Protein AF-0000000083136628 (afdb_homodimer)

Nearest PDB structures (foldseek):
  4v14-assembly1_A  TM=4.630E-01  e=2.782E+00  Vibrio cholerae
  4v14-assembly1_A  TM=4.590E-01  e=2.540E+00  Vibrio cholerae

Solvent-accessible surface area (backbone atoms only — not comparable to full-atom values): 10029 Å² total; per-residue (Å²): 96,54,67,70,55,52,60,52,54,72,25,50,48,56,31,30,35,40,33,43,95,88,43,76,49,76,35,74,27,68,86,66,48,59,64,80,76,60,28,60,53,43,37,77,66,33,36,38,28,57,43,59,20,30,32,39,31,43,40,72,48,64,58,62,65,55,51,67,67,48,61,74,77,60,62,76,69,60,69,76,64,74,71,76,75,79,121,99,62,67,69,57,53,58,52,55,71,24,51,48,55,31,30,33,42,34,44,97,88,42,75,48,77,33,74,27,67,86,66,50,58,60,71,73,58,48,38,66,42,40,78,65,34,36,37,28,56,45,58,21,32,34,39,30,42,42,73,48,65,59,64,67,59,54,69,68,58,61,79,76,63,66,80,69,59,73,76,59,77,71,74,78,77,126

Structure (mmCIF, N/CA/C/O backbone):
data_AF-0000000083136628-model_v1
#
loop_
_entity.id
_entity.type
_entity.pdbx_description
1 polymer 'Uncharacterized protein'
#
loop_
_atom_site.group_PDB
_atom_site.id
_atom_site.type_symbol
_atom_site.label_atom_id
_atom_site.label_alt_id
_atom_site.label_comp_id
_atom_site.label_asym_id
_atom_site.label_entity_id
_atom_site.label_seq_id
_atom_site.pdbx_PDB_ins_code
_atom_site.Cartn_x
_atom_site.Cartn_y
_atom_site.Cartn_z
_atom_site.occupancy
_atom_site.B_iso_or_equiv
_atom_site.auth_seq_id
_atom_site.auth_comp_id
_atom_site.auth_asym_id
_atom_site.auth_atom_id
_atom_site.pdbx_PDB_model_num
ATOM 1 N N . MET A 1 1 ? 10.75 14.57 -0.522 1 44.19 1 MET A N 1
ATOM 2 C CA . MET A 1 1 ? 10.008 13.336 -0.258 1 44.19 1 MET A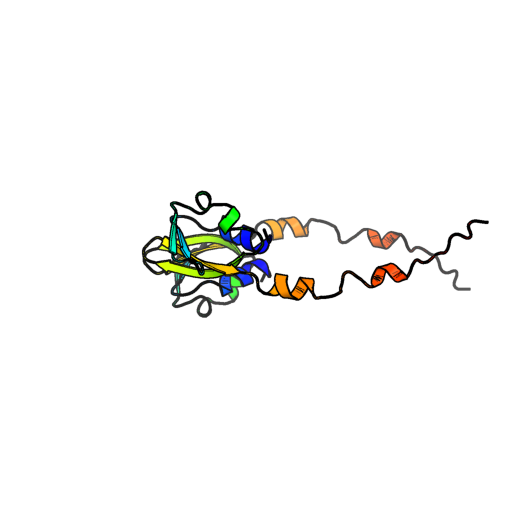 CA 1
ATOM 3 C C . MET A 1 1 ? 10.852 12.109 -0.597 1 44.19 1 MET A C 1
ATOM 5 O O . MET A 1 1 ? 11.578 12.109 -1.591 1 44.19 1 MET A O 1
ATOM 9 N N . HIS A 1 2 ? 11.102 11.203 0.4 1 54.12 2 HIS A N 1
ATOM 10 C CA . HIS A 1 2 ? 11.945 10.047 0.13 1 54.12 2 HIS A CA 1
ATOM 11 C C . HIS A 1 2 ? 11.328 9.141 -0.931 1 54.12 2 HIS A C 1
ATOM 13 O O . HIS A 1 2 ? 10.102 9.023 -1.013 1 54.12 2 HIS A O 1
ATOM 19 N N . TYR A 1 3 ? 12.102 9.086 -1.937 1 59.5 3 TYR A N 1
ATOM 20 C CA . TYR A 1 3 ? 11.812 8.375 -3.176 1 59.5 3 TYR A CA 1
ATOM 21 C C . TYR A 1 3 ? 10.984 7.121 -2.906 1 59.5 3 TYR A C 1
ATOM 23 O O . TYR A 1 3 ? 10.023 6.84 -3.625 1 59.5 3 TYR A O 1
ATOM 31 N N . GLU A 1 4 ? 11.195 6.555 -1.65 1 67.69 4 GLU A N 1
ATOM 32 C CA . GLU A 1 4 ? 10.523 5.301 -1.338 1 67.69 4 GLU A CA 1
ATOM 33 C C . GLU A 1 4 ? 9.047 5.531 -1.029 1 67.69 4 GLU A C 1
ATOM 35 O O . GLU A 1 4 ? 8.18 4.805 -1.521 1 67.69 4 GLU A O 1
ATOM 40 N N . THR A 1 5 ? 8.789 6.637 -0.416 1 74.69 5 THR A N 1
ATOM 41 C CA . THR A 1 5 ? 7.422 6.953 -0.027 1 74.69 5 THR A CA 1
ATOM 42 C C . THR A 1 5 ? 6.602 7.383 -1.238 1 74.69 5 THR A C 1
ATOM 44 O O . THR A 1 5 ? 5.457 6.961 -1.402 1 74.69 5 THR A O 1
ATOM 47 N N . LYS A 1 6 ? 7.215 8.031 -2.068 1 78.38 6 LYS A N 1
ATOM 48 C CA . LYS A 1 6 ? 6.52 8.508 -3.264 1 78.38 6 LYS A CA 1
ATOM 49 C C . LYS A 1 6 ? 6.145 7.344 -4.176 1 78.38 6 LYS A C 1
ATOM 51 O O . LYS A 1 6 ? 5.07 7.344 -4.781 1 78.38 6 LYS A O 1
ATOM 56 N N . SER A 1 7 ? 7.031 6.406 -4.266 1 83.25 7 SER A N 1
ATOM 57 C CA . SER A 1 7 ? 6.781 5.25 -5.117 1 83.25 7 SER A CA 1
ATOM 58 C C . SER A 1 7 ? 5.574 4.453 -4.625 1 83.25 7 SER A C 1
ATOM 60 O O . SER A 1 7 ? 4.793 3.943 -5.43 1 83.25 7 SER A O 1
ATOM 62 N N . ILE A 1 8 ? 5.383 4.445 -3.381 1 86.31 8 ILE A N 1
ATOM 63 C CA . ILE A 1 8 ? 4.246 3.756 -2.775 1 86.31 8 ILE A CA 1
ATOM 64 C C . ILE A 1 8 ? 2.961 4.523 -3.064 1 86.31 8 ILE A C 1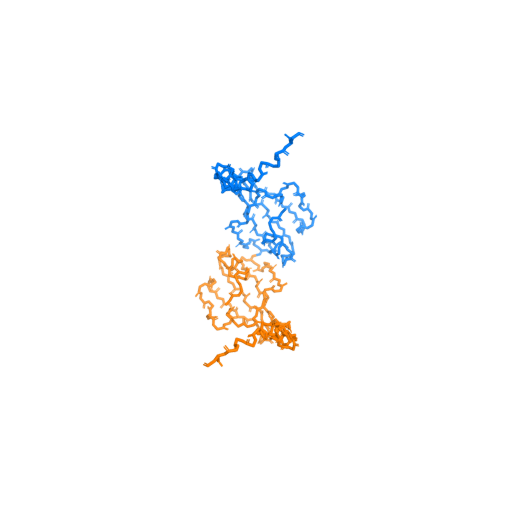
ATOM 66 O O . ILE A 1 8 ? 1.971 3.943 -3.516 1 86.31 8 ILE A O 1
ATOM 70 N N . LEU A 1 9 ? 3.01 5.762 -2.826 1 89.25 9 LEU A N 1
ATOM 71 C CA . LEU A 1 9 ? 1.839 6.621 -2.951 1 89.25 9 LEU A CA 1
ATOM 72 C C . LEU A 1 9 ? 1.3 6.598 -4.379 1 89.25 9 LEU A C 1
ATOM 74 O O . LEU A 1 9 ? 0.085 6.625 -4.586 1 89.25 9 LEU A O 1
ATOM 78 N N . ASP A 1 10 ? 2.172 6.457 -5.328 1 90.88 10 ASP A N 1
ATOM 79 C CA . ASP A 1 10 ? 1.798 6.469 -6.738 1 90.88 10 ASP A CA 1
ATOM 80 C C . ASP A 1 10 ? 1.006 5.215 -7.109 1 90.88 10 ASP A C 1
ATOM 82 O O . ASP A 1 10 ? 0.324 5.188 -8.133 1 90.88 10 ASP A O 1
ATOM 86 N N . LYS A 1 11 ? 1.107 4.242 -6.336 1 93.81 11 LYS A N 1
ATOM 87 C CA . LYS A 1 11 ? 0.492 2.955 -6.656 1 93.81 11 LYS A CA 1
ATOM 88 C C . LYS A 1 11 ? -0.906 2.852 -6.055 1 93.81 11 LYS A C 1
ATOM 90 O O . LYS A 1 11 ? -1.684 1.972 -6.426 1 93.81 11 LYS A O 1
ATOM 95 N N . ILE A 1 12 ? -1.222 3.717 -5.125 1 96.25 12 ILE A N 1
ATOM 96 C CA . ILE A 1 12 ? -2.494 3.654 -4.414 1 96.25 12 ILE A CA 1
ATOM 97 C C . ILE A 1 12 ? -3.596 4.27 -5.27 1 96.25 12 ILE A C 1
ATOM 99 O O . ILE A 1 12 ? -3.43 5.367 -5.812 1 96.25 12 ILE A O 1
ATOM 103 N N . LYS A 1 13 ? -4.738 3.518 -5.375 1 97.31 13 LYS A N 1
ATOM 104 C CA . LYS A 1 13 ? -5.902 3.971 -6.129 1 97.31 13 LYS A CA 1
ATOM 105 C C . LYS A 1 13 ? -7.133 4.066 -5.23 1 97.31 13 LYS A C 1
ATOM 107 O O . LYS A 1 13 ? -7.242 3.348 -4.234 1 97.31 13 LYS A O 1
ATOM 112 N N . GLY A 1 14 ? -7.941 4.973 -5.527 1 96.56 14 GLY A N 1
ATOM 113 C CA . GLY A 1 14 ? -9.203 5.09 -4.812 1 96.56 14 GLY A CA 1
ATOM 114 C C . GLY A 1 14 ? -9.148 6.082 -3.664 1 96.56 14 GLY A C 1
ATOM 115 O O . GLY A 1 14 ? -8.18 6.84 -3.539 1 96.56 14 GLY A O 1
ATOM 116 N N . SER A 1 15 ? -10.242 6.059 -2.803 1 97.94 15 SER A N 1
ATOM 117 C CA . SER A 1 15 ? -10.344 6.977 -1.674 1 97.94 15 SER A CA 1
ATOM 118 C C . SER A 1 15 ? -9.375 6.602 -0.561 1 97.94 15 SER A C 1
ATOM 120 O O . SER A 1 15 ? -9.047 5.426 -0.382 1 97.94 15 SER A O 1
ATOM 122 N N . ILE A 1 16 ? -9.008 7.684 0.153 1 97.75 16 ILE A N 1
ATOM 123 C CA . ILE A 1 16 ? -7.977 7.48 1.161 1 97.75 16 ILE A CA 1
ATOM 124 C C . ILE A 1 16 ? -8.438 8.055 2.498 1 97.75 16 ILE A C 1
ATOM 126 O O . ILE A 1 16 ? -9.039 9.133 2.545 1 97.75 16 ILE A O 1
ATOM 130 N N . ILE A 1 17 ? -8.242 7.312 3.486 1 98.38 17 ILE A N 1
ATOM 131 C CA . ILE A 1 17 ? -8.242 7.832 4.848 1 98.38 17 ILE A CA 1
ATOM 132 C C . ILE A 1 17 ? -6.805 7.984 5.34 1 98.38 17 ILE A C 1
ATOM 134 O O . ILE A 1 17 ? -6.078 6.996 5.465 1 98.38 17 ILE A O 1
ATOM 138 N N . LEU A 1 18 ? -6.383 9.148 5.523 1 97.44 18 LEU A N 1
ATOM 139 C CA . LEU A 1 18 ? -5.051 9.438 6.047 1 97.44 18 LEU A CA 1
ATOM 140 C C . LEU A 1 18 ? -5.066 9.516 7.57 1 97.44 18 LEU A C 1
ATOM 142 O O . LEU A 1 18 ? -5.855 10.266 8.148 1 97.44 18 LEU A O 1
ATOM 146 N N . VAL A 1 19 ? -4.215 8.727 8.211 1 97.38 19 VAL A N 1
ATOM 147 C CA . VAL A 1 19 ? -4.129 8.711 9.664 1 97.38 19 VAL A CA 1
ATOM 148 C C . VAL A 1 19 ? -2.77 9.25 10.109 1 97.38 19 VAL A C 1
ATOM 150 O O . VAL A 1 19 ? -1.727 8.727 9.711 1 97.38 19 VAL A O 1
ATOM 153 N N . THR A 1 20 ? -2.771 10.266 10.898 1 94.56 20 THR A N 1
ATOM 154 C CA . THR A 1 20 ? -1.582 10.852 11.5 1 94.56 20 THR A CA 1
ATOM 155 C C . THR A 1 20 ? -1.765 11.023 13 1 94.56 20 THR A C 1
ATOM 157 O O . THR A 1 20 ? -2.787 10.609 13.562 1 94.56 20 THR A O 1
ATOM 160 N N . GLU A 1 21 ? -0.755 11.578 13.648 1 93.06 21 GLU A N 1
ATOM 161 C CA . GLU A 1 21 ? -0.873 11.867 15.078 1 93.06 21 GLU A CA 1
ATOM 162 C C . GLU A 1 21 ? -2.002 12.859 15.344 1 93.06 21 GLU A C 1
ATOM 164 O O . GLU A 1 21 ? -2.535 12.914 16.453 1 93.06 21 GLU A O 1
ATOM 169 N N . GLU A 1 22 ? -2.424 13.594 14.32 1 93.56 22 GLU A N 1
ATOM 170 C CA . GLU A 1 22 ? -3.447 14.625 14.461 1 93.56 22 GLU A CA 1
ATOM 171 C C . GLU A 1 22 ? -4.844 14.055 14.234 1 93.56 22 GLU A C 1
ATOM 173 O O . GLU A 1 22 ? -5.844 14.734 14.461 1 93.56 22 GLU A O 1
ATOM 178 N N . GLY A 1 23 ? -4.93 12.883 13.805 1 96.25 23 GLY A N 1
ATOM 179 C CA . GLY A 1 23 ? -6.223 12.266 13.562 1 96.25 23 GLY A CA 1
ATOM 180 C C . GLY A 1 23 ? -6.344 11.68 12.164 1 96.25 23 GLY A C 1
ATOM 181 O O . GLY A 1 23 ? -5.336 11.398 11.516 1 96.25 23 GLY A O 1
ATOM 182 N N . GLU A 1 24 ? -7.629 11.375 11.797 1 97.62 24 GLU A N 1
ATOM 183 C CA . GLU A 1 24 ? -7.922 10.805 10.492 1 97.62 24 GLU A CA 1
ATOM 184 C C . GLU A 1 24 ? -8.625 11.82 9.586 1 97.62 24 GLU A C 1
ATOM 186 O O . GLU A 1 24 ? -9.477 12.586 10.055 1 97.62 24 GLU A O 1
ATOM 191 N N . GLN A 1 25 ? -8.266 11.898 8.391 1 97.88 25 GLN A N 1
ATOM 192 C CA . GLN A 1 25 ? -8.906 12.719 7.363 1 97.88 25 GLN A CA 1
ATOM 193 C C . GLN A 1 25 ? -9.117 11.922 6.078 1 97.88 25 GLN A C 1
ATOM 195 O O . GLN A 1 25 ? -8.227 11.195 5.641 1 97.88 25 GLN A O 1
ATOM 200 N N . GLU A 1 26 ? -10.25 12.117 5.457 1 98.25 26 GLU A N 1
ATOM 201 C CA . GLU A 1 26 ? -10.562 11.406 4.223 1 98.25 26 GLU A CA 1
ATOM 202 C C . GLU A 1 26 ? -10.305 12.281 2.998 1 98.25 26 GLU A C 1
ATOM 204 O O . GLU A 1 26 ? -10.586 13.477 3.016 1 98.25 26 GLU A O 1
ATOM 209 N N . TYR A 1 27 ? -9.781 11.688 1.981 1 98 27 TYR A N 1
ATOM 210 C CA . TYR A 1 27 ? -9.523 12.328 0.699 1 98 27 TYR A CA 1
ATOM 211 C C . TYR A 1 27 ? -10.023 11.469 -0.455 1 98 27 TYR A C 1
ATOM 213 O O . TYR A 1 27 ? -10.055 10.242 -0.354 1 98 27 TYR A O 1
ATOM 221 N N . ALA A 1 28 ? -10.43 12.117 -1.537 1 97.81 28 ALA A N 1
ATOM 222 C CA . ALA A 1 28 ? -10.945 11.398 -2.701 1 97.81 28 ALA A CA 1
ATOM 223 C C . ALA A 1 28 ? -9.867 10.492 -3.299 1 97.81 28 ALA A C 1
ATOM 225 O O . ALA A 1 28 ? -10.18 9.438 -3.854 1 97.81 28 ALA A O 1
ATOM 226 N N . ASN A 1 29 ? -8.656 10.906 -3.303 1 97.38 29 ASN A N 1
ATOM 227 C CA . ASN A 1 29 ? -7.504 10.172 -3.801 1 97.38 29 ASN A CA 1
ATOM 228 C C . ASN A 1 29 ? -6.195 10.75 -3.268 1 97.38 29 ASN A C 1
ATOM 230 O O . ASN A 1 29 ? -6.207 11.727 -2.514 1 97.38 29 ASN A O 1
ATOM 234 N N . ILE A 1 30 ? -5.074 10.102 -3.66 1 95.19 30 ILE A N 1
ATOM 235 C CA . ILE A 1 30 ? -3.762 10.477 -3.15 1 95.19 30 ILE A CA 1
ATOM 236 C C . ILE A 1 30 ? -3.436 11.914 -3.57 1 95.19 30 ILE A C 1
ATOM 238 O O . ILE A 1 30 ? -2.805 12.656 -2.818 1 95.19 30 ILE A O 1
ATOM 242 N N . ASP A 1 31 ? -3.863 12.359 -4.781 1 94.19 31 ASP A N 1
ATOM 243 C CA . ASP A 1 31 ? -3.535 13.672 -5.316 1 94.19 31 ASP A CA 1
ATOM 244 C C . ASP A 1 31 ? -4.246 14.781 -4.539 1 94.19 31 ASP A C 1
ATOM 246 O O . ASP A 1 31 ? -3.859 15.945 -4.613 1 94.19 31 ASP A O 1
ATOM 250 N N . ALA A 1 32 ? -5.242 14.43 -3.816 1 97 32 ALA A N 1
ATOM 251 C CA . ALA A 1 32 ? -6.027 15.398 -3.053 1 97 32 ALA A CA 1
ATOM 252 C C . ALA A 1 32 ? -5.363 15.703 -1.714 1 97 32 ALA A C 1
ATOM 254 O O . ALA A 1 32 ? -5.727 16.672 -1.044 1 97 32 ALA A O 1
ATOM 255 N N . ILE A 1 33 ? -4.434 14.906 -1.317 1 94 33 ILE A N 1
ATOM 256 C CA . ILE A 1 33 ? -3.744 15.109 -0.048 1 94 33 ILE A CA 1
ATOM 257 C C . ILE A 1 33 ? -2.768 16.281 -0.175 1 94 33 ILE A C 1
ATOM 259 O O . ILE A 1 33 ? -1.934 16.297 -1.083 1 94 33 ILE A O 1
ATOM 263 N N . PRO A 1 34 ? -2.883 17.203 0.719 1 92.75 34 PRO A N 1
ATOM 264 C CA . PRO A 1 34 ? -1.912 18.297 0.694 1 92.75 34 PRO A CA 1
ATOM 265 C C . PRO A 1 34 ? -0.466 17.812 0.742 1 92.75 34 PRO A C 1
ATOM 267 O O . PRO A 1 34 ? -0.13 16.938 1.556 1 92.75 34 PRO A O 1
ATOM 270 N N . GLU A 1 35 ? 0.352 18.344 -0.114 1 88.88 35 GLU A N 1
ATOM 271 C CA . GLU A 1 35 ? 1.75 17.938 -0.23 1 88.88 35 GLU A CA 1
ATOM 272 C C . GLU A 1 35 ? 2.473 18.062 1.108 1 88.88 35 GLU A C 1
ATOM 274 O O . GLU A 1 35 ? 3.361 17.266 1.418 1 88.88 35 GLU A O 1
ATOM 279 N N . SER A 1 36 ? 2.121 19.031 1.905 1 87.19 36 SER A N 1
ATOM 280 C CA . SER A 1 36 ? 2.754 19.281 3.197 1 87.19 36 SER A CA 1
ATOM 281 C C . SER A 1 36 ? 2.605 18.078 4.125 1 87.19 36 SER A C 1
ATOM 283 O O . SER A 1 36 ? 3.459 17.844 4.98 1 87.19 36 SER A O 1
ATOM 285 N N . LEU A 1 37 ? 1.426 17.328 3.988 1 88.12 37 LEU A N 1
ATOM 286 C CA . LEU A 1 37 ? 1.182 16.156 4.828 1 88.12 37 LEU A CA 1
ATOM 287 C C . LEU A 1 37 ? 2 14.969 4.348 1 88.12 37 LEU A C 1
ATOM 289 O O . LEU A 1 37 ? 2.252 14.039 5.109 1 88.12 37 LEU A O 1
ATOM 293 N N . LEU A 1 38 ? 2.352 15.062 3.117 1 84.44 38 LEU A N 1
ATOM 294 C CA . LEU A 1 38 ? 3.094 13.953 2.539 1 84.44 38 LEU A CA 1
ATOM 295 C C . LEU A 1 38 ? 4.59 14.234 2.533 1 84.44 38 LEU A C 1
ATOM 297 O O . LEU A 1 38 ? 5.387 13.406 2.096 1 84.44 38 LEU A O 1
ATOM 301 N N . ASP A 1 39 ? 4.98 15.367 3.084 1 75.19 39 ASP A N 1
ATOM 302 C CA . ASP A 1 39 ? 6.34 15.891 3.047 1 75.19 39 ASP A CA 1
ATOM 303 C C . ASP A 1 39 ? 7.328 14.906 3.666 1 75.19 39 ASP A C 1
ATOM 305 O O . ASP A 1 39 ? 6.926 13.93 4.305 1 75.19 39 ASP A O 1
ATOM 309 N N . ALA 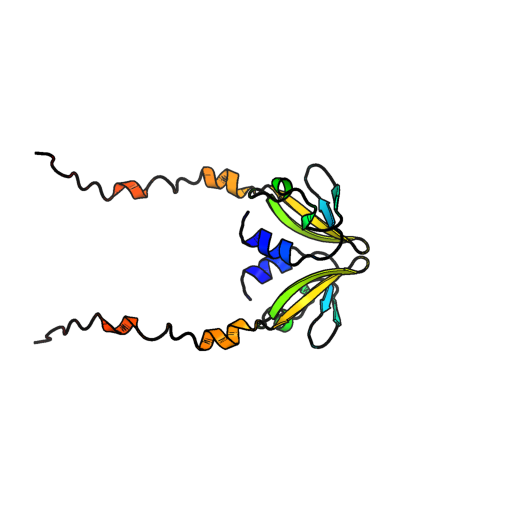A 1 40 ? 8.648 15.32 3.422 1 65.56 40 ALA A N 1
ATOM 310 C CA . ALA A 1 40 ? 9.867 14.516 3.541 1 65.56 40 ALA A CA 1
ATOM 311 C C . ALA A 1 40 ? 10.062 14.031 4.977 1 65.56 40 ALA A C 1
ATOM 313 O O . ALA A 1 40 ? 10.727 13.023 5.207 1 65.56 40 ALA A O 1
ATOM 314 N N . GLU A 1 41 ? 9.328 14.5 5.816 1 78.31 41 GLU A N 1
ATOM 315 C CA . GLU A 1 41 ? 9.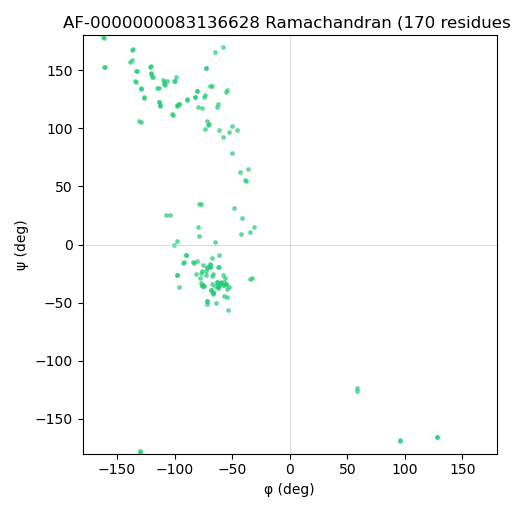609 14.039 7.172 1 78.31 41 GLU A CA 1
ATOM 316 C C . GLU A 1 41 ? 8.633 12.953 7.605 1 78.31 41 GLU A C 1
ATOM 318 O O . GLU A 1 41 ? 8.781 12.367 8.68 1 78.31 41 GLU A O 1
ATOM 323 N N . MET A 1 42 ? 7.723 12.633 6.695 1 84.25 42 MET A N 1
ATOM 324 C CA . MET A 1 42 ? 6.73 11.617 7.047 1 84.25 42 MET A CA 1
ATOM 325 C C . MET A 1 42 ? 7.02 10.305 6.328 1 84.25 42 MET A C 1
ATOM 327 O O . MET A 1 42 ? 7.488 10.305 5.191 1 84.25 42 MET A O 1
ATOM 331 N N . ILE A 1 43 ? 6.832 9.281 7.02 1 87.88 43 ILE A N 1
ATOM 332 C CA . ILE A 1 43 ? 6.965 7.969 6.398 1 87.88 43 ILE A CA 1
ATOM 333 C C . ILE A 1 43 ? 5.648 7.203 6.527 1 87.88 43 ILE A C 1
ATOM 335 O O . ILE A 1 43 ? 4.852 7.473 7.426 1 87.88 43 ILE A O 1
ATOM 339 N N . VAL A 1 44 ? 5.418 6.262 5.582 1 92.25 44 VAL A N 1
ATOM 340 C CA . VAL A 1 44 ? 4.277 5.355 5.66 1 92.25 44 VAL A CA 1
ATOM 341 C C . VAL A 1 44 ? 4.586 4.223 6.637 1 92.25 44 VAL A C 1
ATOM 343 O O . VAL A 1 44 ? 5.531 3.461 6.434 1 92.25 44 VAL A O 1
ATOM 346 N N . SER A 1 45 ? 3.773 4.191 7.66 1 93.31 45 SER A N 1
ATOM 347 C CA . SER A 1 45 ? 4.039 3.164 8.656 1 93.31 45 SER A CA 1
ATOM 348 C C . SER A 1 45 ? 3.152 1.942 8.445 1 93.31 45 SER A C 1
ATOM 350 O O . SER A 1 45 ? 3.498 0.836 8.867 1 93.31 45 SER A O 1
ATOM 352 N N . ALA A 1 46 ? 1.977 2.141 7.84 1 96.81 46 ALA A N 1
ATOM 353 C CA . ALA A 1 46 ? 1.07 1.019 7.605 1 96.81 46 ALA A CA 1
ATOM 354 C C . ALA A 1 46 ? 0.051 1.355 6.52 1 96.81 46 ALA A C 1
ATOM 356 O O . ALA A 1 46 ? -0.276 2.525 6.305 1 96.81 46 ALA A O 1
ATOM 357 N N . ILE A 1 47 ? -0.422 0.327 5.844 1 97.56 47 ILE A N 1
ATOM 358 C CA . ILE A 1 47 ? -1.493 0.389 4.855 1 97.56 47 ILE A CA 1
ATOM 359 C C . ILE A 1 47 ? -2.578 -0.627 5.203 1 97.56 47 ILE A C 1
ATOM 361 O O . ILE A 1 47 ? -2.293 -1.813 5.383 1 97.56 47 ILE A O 1
ATOM 365 N N . GLU A 1 48 ? -3.822 -0.204 5.316 1 98.06 48 GLU A N 1
ATOM 366 C CA . GLU A 1 48 ? -4.965 -1.053 5.645 1 98.06 48 GLU A CA 1
ATOM 367 C C . GLU A 1 48 ? -6.164 -0.727 4.758 1 98.06 48 GLU A C 1
ATOM 369 O O . GLU A 1 48 ? -6.109 0.202 3.947 1 98.06 48 GLU A O 1
ATOM 374 N N . ALA A 1 49 ? -7.129 -1.559 4.797 1 98.25 49 ALA A N 1
ATOM 375 C CA . ALA A 1 49 ? -8.391 -1.297 4.102 1 98.25 49 ALA A CA 1
ATOM 376 C C . ALA A 1 49 ? -9.539 -1.14 5.094 1 98.25 49 ALA A C 1
ATOM 378 O O . ALA A 1 49 ? -9.617 -1.869 6.086 1 98.25 49 ALA A O 1
ATOM 379 N N . ARG A 1 50 ? -10.312 -0.191 4.91 1 97.56 50 ARG A N 1
ATOM 380 C CA . ARG A 1 50 ? -11.57 0.04 5.617 1 97.56 50 ARG A CA 1
ATOM 381 C C . ARG A 1 50 ? -12.711 0.297 4.637 1 97.56 50 ARG A C 1
ATOM 383 O O . ARG A 1 50 ? -12.773 1.358 4.012 1 97.56 50 ARG A O 1
ATOM 390 N N . ASP A 1 51 ? -13.594 -0.68 4.453 1 95.31 51 ASP A N 1
ATOM 391 C CA . ASP A 1 51 ? -14.57 -0.66 3.371 1 95.31 51 ASP A CA 1
ATOM 392 C C . ASP A 1 51 ? -13.883 -0.568 2.012 1 95.31 51 ASP A C 1
ATOM 394 O O . ASP A 1 51 ? -13.055 -1.415 1.671 1 95.31 51 ASP A O 1
ATOM 398 N N . CYS A 1 52 ? -14.125 0.27 1.183 1 96.75 52 CYS A N 1
ATOM 399 C CA . CYS A 1 52 ? -13.516 0.419 -0.133 1 96.75 52 CYS A CA 1
ATOM 400 C C . CYS A 1 52 ? -12.508 1.56 -0.139 1 96.75 52 CYS A C 1
ATOM 402 O O . CYS A 1 52 ? -12.203 2.123 -1.192 1 96.75 52 CYS A O 1
ATOM 404 N N . LYS A 1 53 ? -11.922 1.905 1.075 1 98.25 53 LYS A N 1
ATOM 405 C CA . LYS A 1 53 ? -10.938 2.977 1.184 1 98.25 53 LYS A CA 1
ATOM 406 C C . LYS A 1 53 ? -9.602 2.441 1.689 1 98.25 53 LYS A C 1
ATOM 408 O O . LYS A 1 53 ? -9.562 1.573 2.564 1 98.25 53 LYS A O 1
ATOM 413 N N . ILE A 1 54 ? -8.586 3.027 1.158 1 98.38 54 ILE A N 1
ATOM 414 C CA . ILE A 1 54 ? -7.258 2.742 1.681 1 98.38 54 ILE A CA 1
ATOM 415 C C . ILE A 1 54 ? -6.992 3.6 2.916 1 98.38 54 ILE A C 1
ATOM 417 O O . ILE A 1 54 ? -7.195 4.816 2.891 1 98.38 54 ILE A O 1
ATOM 421 N N . VAL A 1 55 ? -6.609 2.953 3.969 1 98.38 55 VAL A N 1
ATOM 422 C CA . VAL A 1 55 ? -6.176 3.662 5.168 1 98.38 55 VAL A CA 1
ATOM 423 C C . VAL A 1 55 ? -4.652 3.74 5.199 1 98.38 55 VAL A C 1
ATOM 425 O O . VAL A 1 55 ? -3.971 2.713 5.219 1 98.38 55 VAL A O 1
ATOM 428 N N . LEU A 1 56 ? -4.137 4.91 5.211 1 97.19 56 LEU A N 1
ATOM 429 C CA . LEU A 1 56 ? -2.701 5.168 5.215 1 97.19 56 LEU A CA 1
ATOM 430 C C . LEU A 1 56 ? -2.264 5.793 6.535 1 97.19 56 LEU A C 1
ATOM 432 O O . LEU A 1 56 ? -2.752 6.859 6.918 1 97.19 56 LEU A O 1
ATOM 436 N N . TYR A 1 57 ? -1.369 5.094 7.195 1 96.25 57 TYR A N 1
ATOM 437 C CA . TYR A 1 57 ? -0.8 5.617 8.43 1 96.25 57 TYR A CA 1
ATOM 438 C C . TYR A 1 57 ? 0.535 6.309 8.164 1 96.25 57 TYR A C 1
ATOM 440 O O . TYR A 1 57 ? 1.474 5.684 7.668 1 96.25 57 TYR A O 1
ATOM 448 N N . LEU A 1 58 ? 0.578 7.551 8.5 1 93.19 58 LEU A N 1
ATOM 449 C CA . LEU A 1 58 ? 1.815 8.312 8.391 1 93.19 58 LEU A CA 1
ATOM 450 C C . LEU A 1 58 ? 2.377 8.641 9.766 1 93.19 58 LEU A C 1
ATOM 452 O O . LEU A 1 58 ? 1.622 8.945 10.695 1 93.19 58 LEU A O 1
ATOM 456 N N . LYS A 1 59 ? 3.648 8.578 9.867 1 91.31 59 LYS A N 1
ATOM 457 C CA . LYS A 1 59 ? 4.336 9 11.086 1 91.31 59 LYS A CA 1
ATOM 458 C C . LYS A 1 59 ? 5.605 9.781 10.758 1 91.31 59 LYS A C 1
ATOM 460 O O . LYS A 1 59 ? 6.137 9.672 9.648 1 91.31 59 LYS A O 1
ATOM 465 N N . LYS A 1 60 ? 6.031 10.57 11.672 1 87.06 60 LYS A N 1
ATOM 466 C CA . LYS A 1 60 ? 7.27 11.32 11.492 1 87.06 60 LYS A CA 1
ATOM 467 C C . LYS A 1 60 ? 8.477 10.391 11.461 1 87.06 60 LYS A C 1
ATOM 469 O O . LYS A 1 60 ? 8.555 9.445 12.25 1 87.06 60 LYS A O 1
ATOM 474 N N . ASN A 1 61 ? 9.336 10.703 10.516 1 81.62 61 ASN A N 1
ATOM 475 C CA . ASN A 1 61 ? 10.586 9.945 10.453 1 81.62 61 ASN A CA 1
ATOM 476 C C . ASN A 1 61 ? 11.5 10.281 11.625 1 81.62 61 ASN A C 1
ATOM 478 O O . ASN A 1 61 ? 11.914 11.43 11.789 1 81.62 61 ASN A O 1
ATOM 482 N N . GLU A 1 62 ? 11.57 9.406 12.57 1 69.31 62 GLU A N 1
ATOM 483 C CA . GLU A 1 62 ? 12.398 9.688 13.734 1 69.31 62 GLU A CA 1
ATOM 484 C C . GLU A 1 62 ? 13.875 9.711 13.367 1 69.31 62 GLU A C 1
ATOM 486 O O . GLU A 1 62 ? 14.688 10.312 14.078 1 69.31 62 GLU A O 1
ATOM 491 N N . ILE A 1 63 ? 14.328 9.023 12.367 1 59.25 63 ILE A N 1
ATOM 492 C CA . ILE A 1 63 ? 15.758 9.016 12.094 1 59.25 63 ILE A CA 1
ATOM 493 C C . ILE A 1 63 ? 16.219 10.414 11.688 1 59.25 63 ILE A C 1
ATOM 495 O O . ILE A 1 63 ? 17.344 10.82 11.977 1 59.25 63 ILE A O 1
ATOM 499 N N . VAL A 1 64 ? 15.438 11.164 10.977 1 49.88 64 VAL A N 1
ATOM 500 C CA . VAL A 1 64 ? 15.961 12.477 10.617 1 49.88 64 VAL A CA 1
ATOM 501 C C . VAL A 1 64 ? 16.328 13.25 11.883 1 49.88 64 VAL A C 1
ATOM 503 O O . VAL A 1 64 ? 17.344 13.945 11.914 1 49.88 64 VAL A O 1
ATOM 506 N N . LYS A 1 65 ? 15.617 13.07 12.883 1 48.06 65 LYS A N 1
ATOM 507 C CA . LYS A 1 65 ? 16.125 13.867 14 1 48.06 65 LYS A CA 1
ATOM 508 C C . LYS A 1 65 ? 17.484 13.375 14.453 1 48.06 65 LYS A C 1
ATOM 510 O O . LYS A 1 65 ? 18.344 14.172 14.836 1 48.06 65 LYS A O 1
ATOM 515 N N . ASN A 1 66 ? 17.594 12.023 14.508 1 44.31 66 ASN A N 1
ATOM 516 C CA . ASN A 1 66 ? 18.859 11.602 15.086 1 44.31 66 ASN A CA 1
ATOM 517 C C . ASN A 1 66 ? 20 11.711 14.07 1 44.31 66 ASN A C 1
ATOM 519 O O . ASN A 1 66 ? 21.172 11.555 14.43 1 44.31 66 ASN A O 1
ATOM 523 N N . ASP A 1 67 ? 19.594 11.562 12.836 1 42.56 67 ASP A N 1
ATOM 524 C CA . ASP A 1 67 ? 20.719 11.586 11.906 1 42.56 67 ASP A CA 1
ATOM 525 C C . ASP A 1 67 ? 21.281 12.992 11.758 1 42.56 67 ASP A C 1
ATOM 527 O O . ASP A 1 67 ? 22.266 13.203 11.047 1 42.56 67 ASP A O 1
ATOM 531 N N . LEU A 1 68 ? 20.484 14.039 12.055 1 36.22 68 LEU A N 1
ATOM 532 C CA . LEU A 1 68 ? 21.203 15.297 12.125 1 36.22 68 LEU A CA 1
ATOM 533 C C . LEU A 1 68 ? 22.375 15.203 13.102 1 36.22 68 LEU A C 1
ATOM 535 O O . LEU A 1 68 ? 23.328 15.969 13.008 1 36.22 68 LEU A O 1
ATOM 539 N N . ASN A 1 69 ? 22.156 14.492 14.211 1 36.62 69 ASN A N 1
ATOM 540 C CA . ASN A 1 69 ? 23.312 14.422 15.094 1 36.62 69 ASN A CA 1
ATOM 541 C C . ASN A 1 69 ? 24.406 13.531 14.508 1 36.62 69 ASN A C 1
ATOM 543 O O . ASN A 1 69 ? 25.422 13.289 15.156 1 36.62 69 ASN A O 1
ATOM 547 N N . ALA A 1 70 ? 24.031 12.719 13.641 1 32.97 70 ALA A N 1
ATOM 548 C CA . ALA A 1 70 ? 25.188 11.93 13.219 1 32.97 70 ALA A CA 1
ATOM 549 C C . ALA A 1 70 ? 26.141 12.773 12.367 1 32.97 70 ALA A C 1
ATOM 551 O O . ALA A 1 70 ? 25.703 13.5 11.469 1 32.97 70 ALA A O 1
ATOM 552 N N . ASP A 1 71 ? 27.25 13.188 12.836 1 32.91 71 ASP A N 1
ATOM 553 C CA . ASP A 1 71 ? 28.516 13.875 12.562 1 32.91 71 ASP A CA 1
ATOM 554 C C . ASP A 1 71 ? 29.016 13.555 11.156 1 32.91 71 ASP A C 1
ATOM 556 O O . ASP A 1 71 ? 30.156 13.867 10.812 1 32.91 71 ASP A O 1
ATOM 560 N N . TRP A 1 72 ? 28.156 12.93 10.375 1 35.31 72 TRP A N 1
ATOM 561 C CA . TRP A 1 72 ? 29.016 12.562 9.258 1 35.31 72 TRP A CA 1
ATOM 562 C C . TRP A 1 72 ? 29.469 13.797 8.484 1 35.31 72 TRP A C 1
ATOM 564 O O . TRP A 1 72 ? 30.094 13.688 7.434 1 35.31 72 TRP A O 1
ATOM 574 N N . VAL A 1 73 ? 28.812 14.969 8.789 1 33.69 73 VAL A N 1
ATOM 575 C CA . VAL A 1 73 ? 29.328 16.078 7.98 1 33.69 73 VAL A CA 1
ATOM 576 C C . VAL A 1 73 ? 30.844 16.172 8.148 1 33.69 73 VAL A C 1
ATOM 578 O O . VAL A 1 73 ? 31.5 16.891 7.402 1 33.69 73 VAL A O 1
ATOM 581 N N . LYS A 1 74 ? 31.281 16.078 9.43 1 30.86 74 LYS A N 1
ATOM 582 C CA . LYS A 1 74 ? 32.5 16.828 9.734 1 30.86 74 LYS A CA 1
ATOM 583 C C . LYS A 1 74 ? 33.688 16.297 8.945 1 30.86 74 LYS A C 1
ATOM 585 O O . LYS A 1 74 ? 34.594 17.047 8.602 1 30.86 74 LYS A O 1
ATOM 590 N N . GLU A 1 75 ? 33.875 14.914 9.023 1 29.91 75 GLU A N 1
ATOM 591 C CA . GLU A 1 75 ? 35.281 14.648 9.141 1 29.91 75 GLU A CA 1
ATOM 592 C C . GLU A 1 75 ? 36 14.844 7.801 1 29.91 75 GLU A C 1
ATOM 594 O O . GLU A 1 75 ? 37.219 15.086 7.766 1 29.91 75 GLU A O 1
ATOM 599 N N . GLU A 1 76 ? 35.281 14.492 6.684 1 30.98 76 GLU A N 1
ATOM 600 C CA . GLU A 1 76 ? 36.406 14.188 5.789 1 30.98 76 GLU A CA 1
ATOM 601 C C . GLU A 1 76 ? 37.031 15.461 5.227 1 30.98 76 GLU A C 1
ATOM 603 O O . GLU A 1 76 ? 37.75 15.422 4.219 1 30.98 76 GLU A O 1
ATOM 608 N N . VAL A 1 77 ? 36.562 16.594 5.766 1 31.28 77 VAL A N 1
ATOM 609 C CA . VAL A 1 77 ? 37.156 17.75 5.141 1 31.28 77 VAL A CA 1
ATOM 610 C C . VAL A 1 77 ? 38.688 17.656 5.25 1 31.28 77 VAL A C 1
ATOM 612 O O . VAL A 1 77 ? 39.406 18.531 4.762 1 31.28 77 VAL A O 1
ATOM 615 N N . GLY A 1 78 ? 39.094 16.969 6.324 1 28.72 78 GLY A N 1
ATOM 616 C CA . GLY A 1 78 ? 40.438 17.297 6.742 1 28.72 78 GLY A CA 1
ATOM 617 C C . GLY A 1 78 ? 41.469 17.062 5.656 1 28.72 78 GLY A C 1
ATOM 618 O O . GLY A 1 78 ? 42.656 17.297 5.863 1 28.72 78 GLY A O 1
ATOM 619 N N . ARG A 1 79 ? 41.219 16.031 4.875 1 28 79 ARG A N 1
ATOM 620 C CA . ARG A 1 79 ? 42.562 15.609 4.492 1 28 79 ARG A CA 1
ATOM 621 C C . ARG A 1 79 ? 43.25 16.656 3.625 1 28 79 ARG A C 1
ATOM 623 O O . ARG A 1 79 ? 44.469 16.656 3.48 1 28 79 ARG A O 1
ATOM 630 N N . THR A 1 80 ? 42.438 17.219 2.656 1 30.11 80 THR A N 1
ATOM 631 C CA . THR A 1 80 ? 43.312 17.703 1.598 1 30.11 80 THR A CA 1
ATOM 632 C C . THR A 1 80 ? 43.938 19.031 1.985 1 30.11 80 THR A C 1
ATOM 634 O O . THR A 1 80 ? 43.281 20.062 1.948 1 30.11 80 THR A O 1
ATOM 637 N N . GLY A 1 81 ? 44.25 19.25 3.215 1 29.95 81 GLY A N 1
ATOM 638 C CA . GLY A 1 81 ? 45 20.406 3.648 1 29.95 81 GLY A CA 1
ATOM 639 C C . GLY A 1 81 ? 46.156 20.75 2.732 1 29.95 81 GLY A C 1
ATOM 640 O O . GLY A 1 81 ? 47.312 20.469 3.062 1 29.95 81 GLY A O 1
ATOM 641 N N . VAL A 1 82 ? 46.156 20.359 1.463 1 32.47 82 VAL A N 1
ATOM 642 C CA . VAL A 1 82 ? 47.344 20.844 0.797 1 32.47 82 VAL A CA 1
ATOM 643 C C . VAL A 1 82 ? 47.406 22.359 0.894 1 32.47 82 VAL A C 1
ATOM 645 O O . VAL A 1 82 ? 46.469 23.062 0.54 1 32.47 82 VAL A O 1
ATOM 648 N N . GLU A 1 83 ? 48.062 22.875 1.897 1 34.53 83 GLU A N 1
ATOM 649 C CA . GLU A 1 83 ? 48.562 24.188 2.258 1 34.53 83 GLU A CA 1
ATOM 650 C C . GLU A 1 83 ? 49.219 24.891 1.062 1 34.53 83 GLU A C 1
ATOM 652 O O . GLU A 1 83 ? 50.188 24.375 0.499 1 34.53 83 GLU A O 1
ATOM 657 N N . PRO A 1 84 ? 48.469 25.156 0.014 1 31.16 84 PRO A N 1
ATOM 658 C CA . PRO A 1 84 ? 49.219 25.938 -0.964 1 31.16 84 PRO A CA 1
ATOM 659 C C . PRO A 1 84 ? 50 27.094 -0.326 1 31.16 84 PRO A C 1
ATOM 661 O O . PRO A 1 84 ? 49.5 27.703 0.623 1 31.16 84 PRO A O 1
ATOM 664 N N . GLY A 1 85 ? 51.344 26.922 -0.069 1 27.97 85 GLY A N 1
ATOM 665 C CA . GLY A 1 85 ? 52.406 27.875 0.292 1 27.97 85 GLY A CA 1
ATOM 666 C C . GLY A 1 85 ? 52.25 29.203 -0.408 1 27.97 85 GLY A C 1
ATOM 667 O O . GLY A 1 85 ? 52.312 29.281 -1.638 1 27.97 85 GLY A O 1
ATOM 668 N N . PHE A 1 86 ? 51.219 29.938 -0.134 1 26.66 86 PHE A N 1
ATOM 669 C CA . PHE A 1 86 ? 51.312 31.328 -0.527 1 26.66 86 PHE A CA 1
ATOM 670 C C . PHE A 1 86 ? 52.625 31.938 -0.038 1 26.66 86 PHE A C 1
ATOM 672 O O . PHE A 1 86 ? 52.906 31.953 1.164 1 26.66 86 PHE A O 1
ATOM 679 N N . PHE A 1 87 ? 53.719 31.609 -0.807 1 24.05 87 PHE A N 1
ATOM 680 C CA . PHE A 1 87 ? 54.812 32.594 -0.804 1 24.05 87 PHE A CA 1
ATOM 681 C C . PHE A 1 87 ? 54.312 33.969 -1.134 1 24.05 87 PHE A C 1
ATOM 683 O O . PHE A 1 87 ? 53.281 34.125 -1.801 1 24.05 87 PHE A O 1
ATOM 690 N N . MET B 1 1 ? 14.156 -10.062 -4.277 1 44.44 1 MET B N 1
ATOM 691 C CA . MET B 1 1 ? 13.047 -9.117 -4.199 1 44.44 1 MET B CA 1
ATOM 692 C C . MET B 1 1 ? 13.555 -7.688 -4.062 1 44.44 1 MET B C 1
ATOM 694 O O . MET B 1 1 ? 14.523 -7.438 -3.35 1 44.44 1 MET B O 1
ATOM 698 N N . HIS B 1 2 ? 13.172 -6.805 -5.07 1 54.56 2 HIS B N 1
ATOM 699 C CA . HIS B 1 2 ? 13.688 -5.441 -5 1 54.56 2 HIS B CA 1
ATOM 700 C C . HIS B 1 2 ? 13.211 -4.738 -3.732 1 5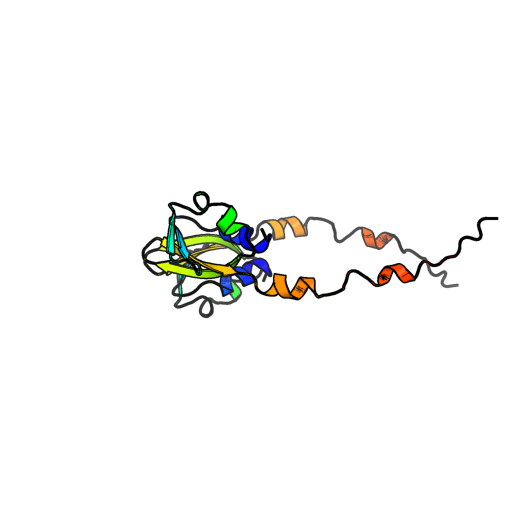4.56 2 HIS B C 1
ATOM 702 O O . HIS B 1 2 ? 12.117 -5.02 -3.234 1 54.56 2 HIS B O 1
ATOM 708 N N . TYR B 1 3 ? 14.219 -4.379 -3.066 1 59.41 3 TYR B N 1
ATOM 709 C CA . TYR B 1 3 ? 14.164 -3.742 -1.757 1 59.41 3 TYR B CA 1
ATOM 710 C C . TYR B 1 3 ? 12.945 -2.836 -1.645 1 59.41 3 TYR B C 1
ATOM 712 O O . TYR B 1 3 ? 12.242 -2.85 -0.629 1 59.41 3 TYR B O 1
ATOM 720 N N . GLU B 1 4 ? 12.523 -2.287 -2.824 1 66.81 4 GLU B N 1
ATOM 721 C CA . GLU B 1 4 ? 11.422 -1.332 -2.809 1 66.81 4 GLU B CA 1
ATOM 722 C C . GLU B 1 4 ? 10.078 -2.039 -2.629 1 66.81 4 GLU B C 1
ATOM 724 O O . GLU B 1 4 ? 9.242 -1.606 -1.834 1 66.81 4 GLU B O 1
ATOM 729 N N . THR B 1 5 ? 10 -3.201 -3.221 1 74.69 5 THR B N 1
ATOM 730 C CA . THR B 1 5 ? 8.758 -3.959 -3.154 1 74.69 5 THR B CA 1
ATOM 731 C C . THR B 1 5 ? 8.57 -4.57 -1.769 1 74.69 5 THR B C 1
ATOM 733 O O . THR B 1 5 ? 7.473 -4.527 -1.21 1 74.69 5 THR B O 1
ATOM 736 N N . LYS B 1 6 ? 9.594 -4.941 -1.227 1 77.75 6 LYS B N 1
ATOM 737 C CA . LYS B 1 6 ? 9.531 -5.551 0.098 1 77.75 6 LYS B CA 1
ATOM 738 C C . LYS B 1 6 ? 9.125 -4.527 1.155 1 77.75 6 LYS B C 1
ATOM 740 O O . LYS B 1 6 ? 8.383 -4.844 2.082 1 77.75 6 LYS B O 1
ATOM 745 N N . SER B 1 7 ? 9.648 -3.346 0.986 1 83.12 7 SER B N 1
ATOM 746 C CA . SER B 1 7 ? 9.336 -2.289 1.942 1 83.12 7 SER B CA 1
ATOM 747 C C . SER B 1 7 ? 7.844 -1.958 1.931 1 83.12 7 SER B C 1
ATOM 749 O O . SER B 1 7 ? 7.258 -1.686 2.979 1 83.12 7 SER B O 1
ATOM 751 N N . ILE B 1 8 ? 7.262 -2.084 0.822 1 86 8 ILE B N 1
ATOM 752 C CA . ILE B 1 8 ? 5.832 -1.835 0.674 1 86 8 ILE B CA 1
ATOM 753 C C . ILE B 1 8 ? 5.039 -2.963 1.331 1 86 8 ILE B C 1
ATOM 755 O O . ILE B 1 8 ? 4.125 -2.711 2.121 1 86 8 ILE B O 1
ATOM 759 N N . LEU B 1 9 ? 5.41 -4.133 1.02 1 89 9 LEU B N 1
ATOM 760 C CA . LEU B 1 9 ? 4.691 -5.32 1.473 1 89 9 LEU B CA 1
ATOM 761 C C . LEU B 1 9 ? 4.68 -5.398 2.996 1 89 9 LEU B C 1
ATOM 763 O O . LEU B 1 9 ? 3.686 -5.816 3.592 1 89 9 LEU B O 1
ATOM 767 N N . ASP B 1 10 ? 5.719 -4.934 3.613 1 90.81 10 ASP B N 1
ATOM 768 C CA . ASP B 1 10 ? 5.859 -4.988 5.062 1 90.81 10 ASP B CA 1
ATOM 769 C C . ASP B 1 10 ? 4.875 -4.043 5.75 1 90.81 10 ASP B C 1
ATOM 771 O O . ASP B 1 10 ? 4.609 -4.176 6.945 1 90.81 10 ASP B O 1
ATOM 775 N N . LYS B 1 11 ? 4.406 -3.133 5.035 1 93.81 11 LYS B N 1
ATOM 776 C CA . LYS B 1 11 ? 3.551 -2.1 5.613 1 93.81 11 LYS B CA 1
ATOM 777 C C . LYS B 1 11 ? 2.078 -2.486 5.52 1 93.81 11 LYS B C 1
ATOM 779 O O . LYS B 1 11 ? 1.229 -1.879 6.176 1 93.81 11 LYS B O 1
ATOM 784 N N . ILE B 1 12 ? 1.752 -3.461 4.719 1 96.31 12 ILE B N 1
ATOM 785 C CA . ILE B 1 12 ? 0.367 -3.855 4.484 1 96.31 12 ILE B CA 1
ATOM 786 C C . ILE B 1 12 ? -0.118 -4.742 5.625 1 96.31 12 ILE B C 1
ATOM 788 O O . ILE B 1 12 ? 0.565 -5.691 6.016 1 96.31 12 ILE B O 1
ATOM 792 N N . LYS B 1 13 ? -1.32 -4.395 6.141 1 97.25 13 LYS B N 1
ATOM 793 C CA . LYS B 1 13 ? -1.948 -5.152 7.219 1 97.25 13 LYS B CA 1
ATOM 794 C C . LYS B 1 13 ? -3.307 -5.699 6.789 1 97.25 13 LYS B C 1
ATOM 796 O O . LYS B 1 13 ? -3.961 -5.129 5.914 1 97.25 13 LYS B O 1
ATOM 801 N N . GLY B 1 14 ? -3.619 -6.801 7.293 1 96.5 14 GLY B N 1
ATOM 802 C CA . GLY B 1 14 ? -4.938 -7.363 7.043 1 96.5 14 GLY B CA 1
ATOM 803 C C . GLY B 1 14 ? -4.953 -8.352 5.887 1 96.5 14 GLY B C 1
ATOM 804 O O . GLY B 1 14 ? -3.9 -8.766 5.406 1 96.5 14 GLY B O 1
ATOM 805 N N . SER B 1 15 ? -6.219 -8.727 5.445 1 97.88 15 SER B N 1
ATOM 806 C CA . SER B 1 15 ? -6.398 -9.695 4.367 1 97.88 15 SER B CA 1
ATOM 807 C C . SER B 1 15 ? -6.035 -9.086 3.014 1 97.88 15 SER B C 1
ATOM 809 O O . SER B 1 15 ? -6.18 -7.883 2.807 1 97.88 15 SER B O 1
ATOM 811 N N . ILE B 1 16 ? -5.617 -10.039 2.164 1 97.75 16 ILE B N 1
ATOM 812 C CA . ILE B 1 16 ? -5.105 -9.57 0.878 1 97.75 16 ILE B CA 1
ATOM 813 C C . ILE B 1 16 ? -5.785 -10.336 -0.255 1 97.75 16 ILE B C 1
ATOM 815 O O . ILE B 1 16 ? -5.984 -11.547 -0.161 1 97.75 16 ILE B O 1
ATOM 819 N N . ILE B 1 17 ? -6.191 -9.625 -1.214 1 98.38 17 ILE B N 1
ATOM 820 C CA . ILE B 1 17 ? -6.488 -10.188 -2.525 1 98.38 17 ILE B CA 1
ATOM 821 C C . ILE B 1 17 ? -5.336 -9.898 -3.486 1 98.38 17 ILE B C 1
ATOM 823 O O . ILE B 1 17 ? -5.059 -8.734 -3.795 1 98.38 17 ILE B O 1
ATOM 827 N N . LEU B 1 18 ? -4.648 -10.883 -3.865 1 97.44 18 LEU B N 1
ATOM 828 C CA . LEU B 1 18 ? -3.559 -10.758 -4.828 1 97.44 18 LEU B CA 1
ATOM 829 C C . LEU B 1 18 ? -4.07 -10.922 -6.254 1 97.44 18 LEU B C 1
ATOM 831 O O . LEU B 1 18 ? -4.723 -11.914 -6.574 1 97.44 18 LEU B O 1
ATOM 835 N N . VAL B 1 19 ? -3.797 -9.93 -7.098 1 97.5 19 VAL B N 1
ATOM 836 C CA . VAL B 1 19 ? -4.223 -9.969 -8.492 1 97.5 19 VAL B CA 1
ATOM 837 C C . VAL B 1 19 ? -3 -10.07 -9.406 1 97.5 19 VAL B C 1
ATOM 839 O O . VAL B 1 19 ? -2.111 -9.219 -9.359 1 97.5 19 VAL B O 1
ATOM 842 N N . THR B 1 20 ? -2.938 -11.07 -10.203 1 94.81 20 THR B N 1
ATOM 843 C CA . THR B 1 20 ? -1.904 -11.281 -11.211 1 94.81 20 THR B CA 1
ATOM 844 C C . THR B 1 20 ? -2.529 -11.594 -12.57 1 94.81 20 THR B C 1
ATOM 846 O O . THR B 1 20 ? -3.752 -11.562 -12.719 1 94.81 20 THR B O 1
ATOM 849 N N . GLU B 1 21 ? -1.667 -11.859 -13.57 1 93.38 21 GLU B N 1
ATOM 850 C CA . GLU B 1 21 ? -2.168 -12.258 -14.883 1 93.38 21 GLU B CA 1
ATOM 851 C C . GLU B 1 21 ? -2.938 -13.57 -14.805 1 93.38 21 GLU B C 1
ATOM 853 O O . GLU B 1 21 ? -3.77 -13.859 -15.672 1 93.38 21 GLU B O 1
ATOM 858 N N . GLU B 1 22 ? -2.707 -14.328 -13.734 1 93.56 22 GLU B N 1
ATOM 859 C CA . GLU B 1 22 ? -3.33 -15.641 -13.578 1 93.56 22 GLU B CA 1
ATOM 860 C C . GLU B 1 22 ? -4.668 -15.531 -12.852 1 93.56 22 GLU B C 1
ATOM 862 O O . GLU B 1 22 ? -5.41 -16.516 -12.758 1 93.56 22 GLU B O 1
ATOM 867 N N . GLY B 1 23 ? -4.977 -14.445 -12.344 1 96.44 23 GLY B N 1
ATOM 868 C CA . GLY B 1 23 ? -6.23 -14.258 -11.633 1 96.44 23 GLY B CA 1
ATOM 869 C C . GLY B 1 23 ? -6.047 -13.664 -10.25 1 96.44 23 GLY B C 1
ATOM 870 O O . GLY B 1 23 ? -5.02 -13.047 -9.961 1 96.44 23 GLY B O 1
ATOM 871 N N . GLU B 1 24 ? -7.156 -13.773 -9.453 1 97.69 24 GLU B N 1
ATOM 872 C CA . GLU B 1 24 ? -7.152 -13.25 -8.094 1 97.69 24 GLU B CA 1
ATOM 873 C C . GLU B 1 24 ? -7.141 -14.383 -7.07 1 97.69 24 GLU B C 1
ATOM 875 O O . GLU B 1 24 ? -7.805 -15.406 -7.258 1 97.69 24 GLU B O 1
ATOM 880 N N . GLN B 1 25 ? -6.41 -14.266 -6.07 1 98 25 GLN B N 1
ATOM 881 C CA . GLN B 1 25 ? -6.367 -15.18 -4.938 1 98 25 GLN B CA 1
ATOM 882 C C . GLN B 1 25 ? -6.371 -14.422 -3.615 1 98 25 GLN B C 1
ATOM 884 O O . GLN B 1 25 ? -5.668 -13.422 -3.465 1 98 25 GLN B O 1
ATOM 889 N N . GLU B 1 26 ? -7.098 -14.945 -2.648 1 98.25 26 GLU B N 1
ATOM 890 C CA . GLU B 1 26 ? -7.184 -14.297 -1.344 1 98.25 26 GLU B CA 1
ATOM 891 C C . GLU B 1 26 ? -6.262 -14.969 -0.331 1 98.25 26 GLU B C 1
ATOM 893 O O . GLU B 1 26 ? -6.137 -16.188 -0.316 1 98.25 26 GLU B O 1
ATOM 898 N N . TYR B 1 27 ? -5.656 -14.156 0.481 1 98.06 27 TYR B N 1
ATOM 899 C CA . TYR B 1 27 ? -4.781 -14.617 1.559 1 98.06 27 TYR B CA 1
ATOM 900 C C . TYR B 1 27 ? -5.105 -13.891 2.861 1 98.06 27 TYR B C 1
ATOM 902 O O . TYR B 1 27 ? -5.559 -12.742 2.848 1 98.06 27 TYR B O 1
ATOM 910 N N . ALA B 1 28 ? -4.891 -14.57 3.975 1 97.75 28 ALA B N 1
ATOM 911 C CA . ALA B 1 28 ? -5.172 -13.992 5.285 1 97.75 28 ALA B CA 1
ATOM 912 C C . ALA B 1 28 ? -4.309 -12.758 5.531 1 97.75 28 ALA B C 1
ATOM 914 O O . ALA B 1 28 ? -4.734 -11.82 6.219 1 97.75 28 ALA B O 1
ATOM 915 N N . ASN B 1 29 ? -3.107 -12.75 5.105 1 97.38 29 ASN B N 1
ATOM 916 C CA . ASN B 1 29 ? -2.148 -11.656 5.219 1 97.38 29 ASN B CA 1
ATOM 917 C C . ASN B 1 29 ? -0.994 -11.812 4.234 1 97.38 29 ASN B C 1
ATOM 919 O O . ASN B 1 29 ? -0.95 -12.781 3.477 1 97.38 29 ASN B O 1
ATOM 923 N N . ILE B 1 30 ? -0.106 -10.82 4.246 1 95.12 30 ILE B N 1
ATOM 924 C CA . ILE B 1 30 ? 1.002 -10.789 3.297 1 95.12 30 ILE B CA 1
ATOM 925 C C . ILE B 1 30 ? 1.894 -12.016 3.502 1 95.12 30 ILE B C 1
ATOM 927 O O . ILE B 1 30 ? 2.428 -12.57 2.539 1 95.12 30 ILE B O 1
ATOM 931 N N . ASP B 1 31 ? 2.088 -12.484 4.762 1 94.12 31 ASP B N 1
ATOM 932 C CA . ASP B 1 31 ? 2.988 -13.586 5.078 1 94.12 31 ASP B CA 1
ATOM 933 C C . ASP B 1 31 ? 2.451 -14.914 4.535 1 94.12 31 ASP B C 1
ATOM 935 O O . ASP B 1 31 ? 3.193 -15.891 4.422 1 94.12 31 ASP B O 1
ATOM 939 N N . ALA B 1 32 ? 1.226 -14.953 4.203 1 97.12 32 ALA B N 1
ATOM 940 C CA . ALA B 1 32 ? 0.588 -16.156 3.699 1 97.12 32 ALA B CA 1
ATOM 941 C C . ALA B 1 32 ? 0.827 -16.328 2.201 1 97.12 32 ALA B C 1
ATOM 943 O O . ALA B 1 32 ? 0.596 -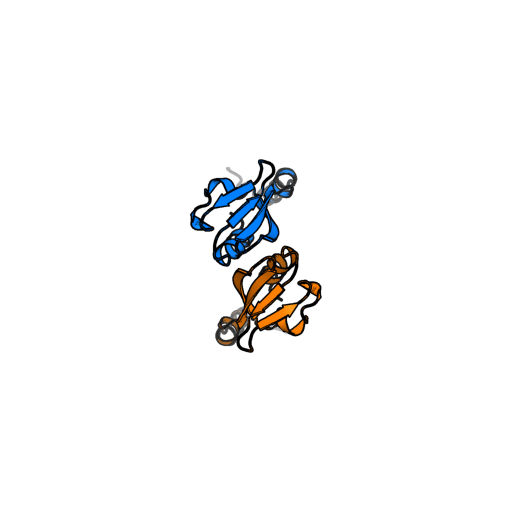17.406 1.644 1 97.12 32 ALA B O 1
ATOM 944 N N . ILE B 1 33 ? 1.243 -15.281 1.567 1 93.94 33 ILE B N 1
ATOM 945 C CA . ILE B 1 33 ? 1.499 -15.336 0.133 1 93.94 33 ILE B CA 1
ATOM 946 C C . ILE B 1 33 ? 2.787 -16.109 -0.132 1 93.94 33 ILE B C 1
ATOM 948 O O . ILE B 1 33 ? 3.83 -15.812 0.457 1 93.94 33 ILE B O 1
ATOM 952 N N . PRO B 1 34 ? 2.701 -17.047 -0.995 1 92.56 34 PRO B N 1
ATOM 953 C CA . PRO B 1 34 ? 3.93 -17.766 -1.351 1 92.56 34 PRO B CA 1
ATOM 954 C C . PRO B 1 34 ? 5.039 -16.844 -1.827 1 92.56 34 PRO B C 1
ATOM 956 O O . PRO B 1 34 ? 4.801 -15.969 -2.668 1 92.56 34 PRO B O 1
ATOM 959 N N . GLU B 1 35 ? 6.211 -17.031 -1.271 1 88.75 35 GLU B N 1
ATOM 960 C CA . GLU B 1 35 ? 7.359 -16.188 -1.581 1 88.75 35 GLU B CA 1
ATOM 961 C C . GLU B 1 35 ? 7.637 -16.172 -3.082 1 88.75 35 GLU B C 1
ATOM 963 O O . GLU B 1 35 ? 8.07 -15.141 -3.621 1 88.75 35 GLU B O 1
ATOM 968 N N . SER B 1 36 ? 7.418 -17.234 -3.785 1 87.12 36 SER B N 1
ATOM 969 C CA . SER B 1 36 ? 7.66 -17.344 -5.219 1 87.12 36 SER B CA 1
ATOM 970 C C . SER B 1 36 ? 6.84 -16.312 -5.996 1 87.12 36 SER B C 1
ATOM 972 O O . SER B 1 36 ? 7.262 -15.844 -7.055 1 87.12 36 SER B O 1
ATOM 974 N N . LEU B 1 37 ? 5.613 -15.969 -5.453 1 87.25 37 LEU B N 1
ATOM 975 C CA . LEU B 1 37 ? 4.746 -15 -6.117 1 87.25 37 LEU B CA 1
ATOM 976 C C . LEU B 1 37 ? 5.238 -13.578 -5.875 1 87.25 37 LEU B C 1
ATOM 978 O O . LEU B 1 37 ? 4.965 -12.68 -6.672 1 87.25 37 LEU B O 1
ATOM 982 N N . LEU B 1 38 ? 5.969 -13.43 -4.777 1 84.06 38 LEU B N 1
ATOM 983 C CA . LEU B 1 38 ? 6.41 -12.086 -4.41 1 84.06 38 LEU B CA 1
ATOM 984 C C . LEU B 1 38 ? 7.828 -11.828 -4.91 1 84.06 38 LEU B C 1
ATOM 986 O O . LEU B 1 38 ? 8.227 -10.672 -5.09 1 84.06 38 LEU B O 1
ATOM 990 N N . ASP B 1 39 ? 8.719 -12.766 -4.906 1 73.62 39 ASP B N 1
ATOM 991 C CA . ASP B 1 39 ? 10.125 -12.664 -5.27 1 73.62 39 ASP B CA 1
ATOM 992 C C . ASP B 1 39 ? 10.305 -12.703 -6.785 1 73.62 39 ASP B C 1
ATOM 994 O O . ASP B 1 39 ? 11.344 -12.281 -7.305 1 73.62 39 ASP B O 1
ATOM 998 N N . ALA B 1 40 ? 9.289 -13.086 -7.414 1 66.31 40 ALA B N 1
ATOM 999 C CA . ALA B 1 40 ? 9.453 -13.156 -8.859 1 66.31 40 ALA B CA 1
ATOM 1000 C C . ALA B 1 40 ? 9.695 -11.773 -9.461 1 66.31 40 ALA B C 1
ATOM 1002 O O . ALA B 1 40 ? 9.883 -10.797 -8.727 1 66.31 40 ALA B O 1
ATOM 1003 N N . GLU B 1 41 ? 10.117 -11.633 -10.633 1 78.12 41 GLU B N 1
ATOM 1004 C CA . GLU B 1 41 ? 10.25 -10.445 -11.477 1 78.12 41 GLU B CA 1
ATOM 1005 C C . GLU B 1 41 ? 8.969 -9.617 -11.469 1 78.12 41 GLU B C 1
ATOM 1007 O O . GLU B 1 41 ? 8.68 -8.906 -12.43 1 78.12 41 GLU B O 1
ATOM 1012 N N . MET B 1 42 ? 8.336 -9.766 -10.219 1 83.44 42 MET B N 1
ATOM 1013 C CA . MET B 1 42 ? 7.055 -9.07 -10.164 1 83.44 42 MET B CA 1
ATOM 1014 C C . MET B 1 42 ? 7.203 -7.715 -9.477 1 83.44 42 MET B C 1
ATOM 1016 O O . MET B 1 42 ? 8.016 -7.562 -8.562 1 83.44 42 MET B O 1
ATOM 1020 N N . ILE B 1 43 ? 6.5 -6.793 -9.914 1 87.81 43 ILE B N 1
ATOM 1021 C CA . ILE B 1 43 ? 6.43 -5.484 -9.266 1 87.81 43 ILE B CA 1
ATOM 1022 C C . ILE B 1 43 ? 4.988 -5.176 -8.875 1 87.81 43 ILE B C 1
ATOM 1024 O O . ILE B 1 43 ? 4.051 -5.715 -9.469 1 87.81 43 ILE B O 1
ATOM 1028 N N . VAL B 1 44 ? 4.82 -4.344 -7.805 1 92.06 44 VAL B N 1
ATOM 1029 C CA . VAL B 1 44 ? 3.502 -3.846 -7.422 1 92.06 44 VAL B CA 1
ATOM 1030 C C . VAL B 1 44 ? 3.076 -2.729 -8.375 1 92.06 44 VAL B C 1
ATOM 1032 O O . VAL B 1 44 ? 3.74 -1.693 -8.461 1 92.06 44 VAL B O 1
ATOM 1035 N N . SER B 1 45 ? 1.981 -3.023 -9.062 1 93.19 45 SER B N 1
ATOM 1036 C CA . SER B 1 45 ? 1.542 -2.018 -10.023 1 93.19 45 SER B CA 1
ATOM 1037 C C . SER B 1 45 ? 0.44 -1.14 -9.438 1 93.19 45 SER B C 1
ATOM 1039 O O . SER B 1 45 ? 0.251 -0.002 -9.875 1 93.19 45 SER B O 1
ATOM 1041 N N . ALA B 1 46 ? -0.327 -1.682 -8.469 1 96.81 46 ALA B N 1
ATOM 1042 C CA . ALA B 1 46 ? -1.403 -0.899 -7.867 1 96.81 46 ALA B CA 1
ATOM 1043 C C . ALA B 1 46 ? -1.826 -1.489 -6.527 1 96.81 46 ALA B C 1
ATOM 1045 O O . ALA B 1 46 ? -1.669 -2.689 -6.293 1 96.81 46 ALA B O 1
ATOM 1046 N N . ILE B 1 47 ? -2.342 -0.637 -5.668 1 97.5 47 ILE B N 1
ATOM 1047 C CA . ILE B 1 47 ? -2.934 -0.989 -4.383 1 97.5 47 ILE B CA 1
ATOM 1048 C C . ILE B 1 47 ? -4.336 -0.394 -4.281 1 97.5 47 ILE B C 1
ATOM 1050 O O . ILE B 1 47 ? -4.52 0.811 -4.469 1 97.5 47 ILE B O 1
ATOM 1054 N N . GLU B 1 48 ? -5.344 -1.208 -3.977 1 98.06 48 GLU B N 1
ATOM 1055 C CA . GLU B 1 48 ? -6.734 -0.79 -3.838 1 98.06 48 GLU B CA 1
ATOM 1056 C C . GLU B 1 48 ? -7.387 -1.439 -2.621 1 98.06 48 GLU B C 1
ATOM 1058 O O . GLU B 1 48 ? -6.77 -2.266 -1.946 1 98.06 48 GLU B O 1
ATOM 1063 N N . ALA B 1 49 ? -8.5 -0.957 -2.266 1 98.19 49 ALA B N 1
ATOM 1064 C CA . ALA B 1 49 ? -9.297 -1.576 -1.206 1 98.19 49 ALA B CA 1
ATOM 1065 C C . ALA B 1 49 ? -10.602 -2.141 -1.758 1 98.19 49 ALA B C 1
ATOM 1067 O O . ALA B 1 49 ? -11.234 -1.525 -2.617 1 98.19 49 ALA B O 1
ATOM 1068 N N . ARG B 1 50 ? -10.93 -3.279 -1.378 1 97.62 50 ARG B N 1
ATOM 1069 C CA . ARG B 1 50 ? -12.203 -3.936 -1.642 1 97.62 50 ARG B CA 1
ATOM 1070 C C . ARG B 1 50 ? -12.797 -4.523 -0.363 1 97.62 50 ARG B C 1
ATOM 1072 O O . ARG B 1 50 ? -12.281 -5.508 0.168 1 97.62 50 ARG B O 1
ATOM 1079 N N . ASP B 1 51 ? -13.859 -3.857 0.15 1 94.88 51 ASP B N 1
ATOM 1080 C CA . ASP B 1 51 ? -14.359 -4.156 1.487 1 94.88 51 ASP B CA 1
ATOM 1081 C C . ASP B 1 51 ? -13.273 -3.961 2.541 1 94.88 51 ASP B C 1
ATOM 1083 O O . ASP B 1 51 ? -12.734 -2.861 2.688 1 94.88 51 ASP B O 1
ATOM 1087 N N . CYS B 1 52 ? -12.867 -4.734 3.32 1 96.56 52 CYS B N 1
ATOM 1088 C CA . CYS B 1 52 ? -11.844 -4.613 4.352 1 96.56 52 CYS B CA 1
ATOM 1089 C C . CYS B 1 52 ? -10.586 -5.383 3.961 1 96.56 52 CYS B C 1
ATOM 1091 O O . CYS B 1 52 ? -9.797 -5.766 4.824 1 96.56 52 CYS B O 1
ATOM 1093 N N . LYS B 1 53 ? -10.367 -5.57 2.605 1 98.25 53 LYS B N 1
ATOM 1094 C CA . LYS B 1 53 ? -9.188 -6.273 2.115 1 98.25 53 LYS B CA 1
ATOM 1095 C C . LYS B 1 53 ? -8.344 -5.371 1.218 1 98.25 53 LYS B C 1
ATOM 1097 O O . LYS B 1 53 ? -8.883 -4.586 0.436 1 98.25 53 LYS B O 1
ATOM 1102 N N . ILE B 1 54 ? -7.09 -5.566 1.342 1 98.38 54 ILE B N 1
ATOM 1103 C CA . ILE B 1 54 ? -6.176 -4.902 0.418 1 98.38 54 ILE B CA 1
ATOM 1104 C C . ILE B 1 54 ? -6.094 -5.695 -0.884 1 98.38 54 ILE B C 1
ATOM 1106 O O . ILE B 1 54 ? -5.871 -6.906 -0.866 1 98.38 54 ILE B O 1
ATOM 1110 N N . VAL B 1 55 ? -6.316 -5.012 -1.962 1 98.38 55 VAL B N 1
ATOM 1111 C CA . VAL B 1 55 ? -6.117 -5.605 -3.279 1 98.38 55 VAL B CA 1
ATOM 1112 C C . VAL B 1 55 ? -4.758 -5.195 -3.834 1 98.38 55 VAL B C 1
ATOM 1114 O O . VAL B 1 55 ? -4.492 -4.004 -4.023 1 98.38 55 VAL B O 1
ATOM 1117 N N . LEU B 1 56 ? -3.926 -6.137 -4.09 1 97.19 56 LEU B N 1
ATOM 1118 C CA . LEU B 1 56 ? -2.572 -5.922 -4.594 1 97.19 56 LEU B CA 1
ATOM 1119 C C . LEU B 1 56 ? -2.438 -6.445 -6.02 1 97.19 56 LEU B C 1
ATOM 1121 O O . LEU B 1 56 ? -2.65 -7.633 -6.273 1 97.19 56 LEU B O 1
ATOM 1125 N N . TYR B 1 57 ? -2.109 -5.504 -6.902 1 96.25 57 TYR B N 1
ATOM 1126 C CA . TYR B 1 57 ? -1.86 -5.887 -8.289 1 96.25 57 TYR B CA 1
ATOM 1127 C C . TYR B 1 57 ? -0.371 -6.09 -8.539 1 96.25 57 TYR B C 1
ATOM 1129 O O . TYR B 1 57 ? 0.429 -5.172 -8.344 1 96.25 57 TYR B O 1
ATOM 1137 N N . LEU B 1 58 ? -0.045 -7.281 -8.953 1 92.88 58 LEU B N 1
ATOM 1138 C CA . LEU B 1 58 ? 1.329 -7.594 -9.336 1 92.88 58 LEU B CA 1
ATOM 1139 C C . LEU B 1 58 ? 1.442 -7.793 -10.844 1 92.88 58 LEU B C 1
ATOM 1141 O O . LEU B 1 58 ? 0.556 -8.391 -11.461 1 92.88 58 LEU B O 1
ATOM 1145 N N . LYS B 1 59 ? 2.484 -7.309 -11.391 1 91.12 59 LYS B N 1
ATOM 1146 C CA . LYS B 1 59 ? 2.797 -7.551 -12.797 1 91.12 59 LYS B CA 1
ATOM 1147 C C . LYS B 1 59 ? 4.277 -7.867 -12.984 1 91.12 59 LYS B C 1
ATOM 1149 O O . LYS B 1 59 ? 5.102 -7.535 -12.133 1 91.12 59 LYS B O 1
ATOM 1154 N N . LYS B 1 60 ? 4.578 -8.492 -14.07 1 86.44 60 LYS B N 1
ATOM 1155 C CA . LYS B 1 60 ? 5.973 -8.805 -14.375 1 86.44 60 LYS B CA 1
ATOM 1156 C C . LYS B 1 60 ? 6.766 -7.535 -14.688 1 86.44 60 LYS B C 1
ATOM 1158 O O . LYS B 1 60 ? 6.273 -6.648 -15.391 1 86.44 60 LYS B O 1
ATOM 1163 N N . ASN B 1 61 ? 7.969 -7.504 -14.109 1 81.25 61 ASN B N 1
ATOM 1164 C CA . ASN B 1 61 ? 8.859 -6.395 -14.43 1 81.25 61 ASN B CA 1
ATOM 1165 C C . ASN B 1 61 ? 9.391 -6.484 -15.859 1 81.25 61 ASN B C 1
ATOM 1167 O O . ASN B 1 61 ? 10.055 -7.457 -16.219 1 81.25 61 ASN B O 1
ATOM 1171 N N . GLU B 1 62 ? 8.859 -5.711 -16.734 1 68.81 62 GLU B N 1
ATOM 1172 C CA . GLU B 1 62 ? 9.305 -5.773 -18.125 1 68.81 62 GLU B CA 1
ATOM 1173 C C . GLU B 1 62 ? 10.742 -5.289 -18.281 1 68.81 62 GLU B C 1
ATOM 1175 O O . GLU B 1 62 ? 11.414 -5.621 -19.25 1 68.81 62 GLU B O 1
ATOM 1180 N N . ILE B 1 63 ? 11.258 -4.457 -17.438 1 59.59 63 ILE B N 1
ATOM 1181 C CA . ILE B 1 63 ? 12.609 -3.955 -17.672 1 59.59 63 ILE B CA 1
ATOM 1182 C C . ILE B 1 63 ? 13.617 -5.094 -17.516 1 59.59 63 ILE B C 1
ATOM 1184 O O . ILE B 1 63 ? 14.672 -5.086 -18.156 1 59.59 63 ILE B O 1
ATOM 1188 N N . VAL B 1 64 ? 13.445 -6.031 -16.672 1 49.88 64 VAL B N 1
ATOM 1189 C CA . VAL B 1 64 ? 14.5 -7.039 -16.578 1 49.88 64 VAL B CA 1
ATOM 1190 C C . VAL B 1 64 ? 14.711 -7.684 -17.953 1 49.88 64 VAL B C 1
ATOM 1192 O O . VAL B 1 64 ? 15.844 -7.973 -18.328 1 49.88 64 VAL B O 1
ATOM 1195 N N . LYS B 1 65 ? 13.773 -7.816 -18.719 1 47.81 65 LYS B N 1
ATOM 1196 C CA . LYS B 1 65 ? 14.172 -8.43 -19.984 1 47.81 65 LYS B CA 1
ATOM 1197 C C . LYS B 1 65 ? 15.102 -7.508 -20.781 1 47.81 65 LYS B C 1
ATOM 1199 O O . LYS B 1 65 ? 16.031 -7.973 -21.438 1 47.81 65 LYS B O 1
ATOM 1204 N N . ASN B 1 66 ? 14.773 -6.191 -20.766 1 43.69 66 ASN B N 1
ATOM 1205 C CA . ASN B 1 66 ? 15.602 -5.406 -21.688 1 43.69 66 ASN B CA 1
ATOM 1206 C C . ASN B 1 66 ? 16.953 -5.07 -21.062 1 43.69 66 ASN B C 1
ATOM 1208 O O . ASN B 1 66 ? 17.812 -4.492 -21.734 1 43.69 66 ASN B O 1
ATOM 1212 N N . ASP B 1 67 ? 16.969 -5.043 -19.75 1 42.12 67 ASP B N 1
ATOM 1213 C CA . ASP B 1 67 ? 18.266 -4.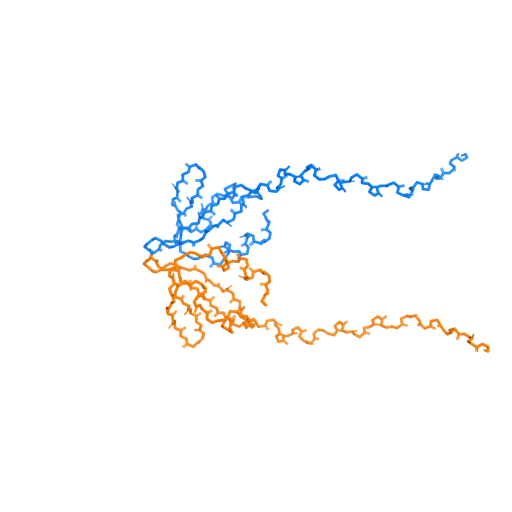613 -19.234 1 42.12 67 ASP B CA 1
ATOM 1214 C C . ASP B 1 67 ? 19.312 -5.723 -19.359 1 42.12 67 ASP B C 1
ATOM 1216 O O . ASP B 1 67 ? 20.453 -5.57 -18.922 1 42.12 67 ASP B O 1
ATOM 1220 N N . LEU B 1 68 ? 18.969 -6.988 -19.547 1 36.62 68 LEU B N 1
ATOM 1221 C CA . LEU B 1 68 ? 20.062 -7.875 -19.938 1 36.62 68 LEU B CA 1
ATOM 1222 C C . LEU B 1 68 ? 20.812 -7.32 -21.141 1 36.62 68 LEU B C 1
ATOM 1224 O O . LEU B 1 68 ? 21.969 -7.676 -21.375 1 36.62 68 LEU B O 1
ATOM 1228 N N . ASN B 1 69 ? 20.156 -6.699 -22.062 1 36.25 69 ASN B N 1
ATOM 1229 C CA . ASN B 1 69 ? 20.953 -6.215 -23.188 1 36.25 69 ASN B CA 1
ATOM 1230 C C . ASN B 1 69 ? 21.828 -5.031 -22.781 1 36.25 69 ASN B C 1
ATOM 1232 O O . ASN B 1 69 ? 22.5 -4.441 -23.625 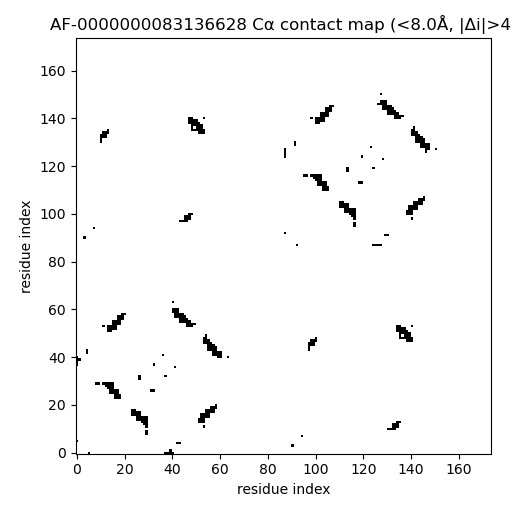1 36.25 69 ASN B O 1
ATOM 1236 N N . ALA B 1 70 ? 21.578 -4.371 -21.766 1 32.12 70 ALA B N 1
ATOM 1237 C CA . ALA B 1 70 ? 22.516 -3.27 -21.625 1 32.12 70 ALA B CA 1
ATOM 1238 C C . ALA B 1 70 ? 23.891 -3.775 -21.172 1 32.12 70 ALA B C 1
ATOM 1240 O O . ALA B 1 70 ? 23.984 -4.539 -20.203 1 32.12 70 ALA B O 1
ATOM 1241 N N . ASP B 1 71 ? 24.875 -3.961 -22.016 1 33.09 71 ASP B N 1
ATOM 1242 C CA . ASP B 1 71 ? 26.297 -4.195 -22.234 1 33.09 71 ASP B CA 1
ATOM 1243 C C . ASP B 1 71 ? 27.141 -3.559 -21.141 1 33.09 71 ASP B C 1
ATOM 1245 O O . ASP B 1 71 ? 28.359 -3.449 -21.281 1 33.09 71 ASP B O 1
ATOM 1249 N N . TRP B 1 72 ? 26.594 -3.174 -20.062 1 35.34 72 TRP B N 1
ATOM 1250 C CA . TRP B 1 72 ? 27.672 -2.504 -19.328 1 35.34 72 TRP B CA 1
ATOM 1251 C C . TRP B 1 72 ? 28.781 -3.488 -18.953 1 35.34 72 TRP B C 1
ATOM 1253 O O . TRP B 1 72 ? 29.672 -3.16 -18.172 1 35.34 72 TRP B O 1
ATOM 1263 N N . VAL B 1 73 ? 28.641 -4.801 -19.391 1 33.38 73 VAL B N 1
ATOM 1264 C CA . VAL B 1 73 ? 29.781 -5.633 -18.984 1 33.38 73 VAL B CA 1
ATOM 1265 C C . VAL B 1 73 ? 31.078 -4.977 -19.438 1 33.38 73 VAL B C 1
ATOM 1267 O O . VAL B 1 73 ? 32.125 -5.199 -18.828 1 33.38 73 VAL B O 1
ATOM 1270 N N . LYS B 1 74 ? 31.234 -4.68 -20.781 1 30.7 74 LYS B N 1
ATOM 1271 C CA . LYS B 1 74 ? 32.5 -4.934 -21.469 1 30.7 74 LYS B CA 1
ATOM 1272 C C . LYS B 1 74 ? 33.562 -3.947 -21.016 1 30.7 74 LYS B C 1
ATOM 1274 O O . LYS B 1 74 ? 34.75 -4.301 -20.938 1 30.7 74 LYS B O 1
ATOM 1279 N N . GLU B 1 75 ? 33.281 -2.605 -21.031 1 30.11 75 GLU B N 1
ATOM 1280 C CA . GLU B 1 75 ? 34.375 -1.858 -21.609 1 30.11 75 GLU B CA 1
ATOM 1281 C C . GLU B 1 75 ? 35.531 -1.697 -20.625 1 30.11 75 GLU B C 1
ATOM 1283 O O . GLU B 1 75 ? 36.688 -1.543 -21.016 1 30.11 75 GLU B O 1
ATOM 1288 N N . GLU B 1 76 ? 35.219 -1.589 -19.312 1 31.62 76 GLU B N 1
ATOM 1289 C CA . GLU B 1 76 ? 36.375 -0.814 -18.875 1 31.62 76 GLU B CA 1
ATOM 1290 C C . GLU B 1 76 ? 37.594 -1.706 -18.688 1 31.62 76 GLU B C 1
ATOM 1292 O O . GLU B 1 76 ? 38.531 -1.358 -17.953 1 31.62 76 GLU B O 1
ATOM 1297 N N . VAL B 1 77 ? 37.469 -2.957 -19.266 1 32.12 77 VAL B N 1
ATOM 1298 C CA . VAL B 1 77 ? 38.719 -3.719 -19.047 1 32.12 77 VAL B CA 1
ATOM 1299 C C . VAL B 1 77 ? 39.906 -2.963 -19.625 1 32.12 77 VAL B C 1
ATOM 1301 O O . VAL B 1 77 ? 41.031 -3.434 -19.562 1 32.12 77 VAL B O 1
ATOM 1304 N N . GLY B 1 78 ? 39.594 -2.139 -20.625 1 28.81 78 GLY B N 1
ATOM 1305 C CA . GLY B 1 78 ? 40.719 -1.892 -21.5 1 28.81 78 GLY B CA 1
ATOM 1306 C C . GLY B 1 78 ? 41.938 -1.311 -20.766 1 28.81 78 GLY B C 1
ATOM 1307 O O . GLY B 1 78 ? 43.031 -1.24 -21.328 1 28.81 78 GLY B O 1
ATOM 1308 N N . ARG B 1 79 ? 41.688 -0.363 -19.922 1 29.62 79 ARG B N 1
ATOM 1309 C CA . ARG B 1 79 ? 42.812 0.581 -20.062 1 29.62 79 ARG B CA 1
ATOM 1310 C C . ARG B 1 79 ? 44.062 0.018 -19.453 1 29.62 79 ARG B C 1
ATOM 1312 O O . ARG B 1 79 ? 45.125 0.649 -19.516 1 29.62 79 ARG B O 1
ATOM 1319 N N . THR B 1 80 ? 43.875 -0.91 -18.422 1 31.22 80 THR B N 1
ATOM 1320 C CA . THR B 1 80 ? 45.156 -0.968 -17.703 1 31.22 80 THR B CA 1
ATOM 1321 C C . THR B 1 80 ? 46.188 -1.787 -18.469 1 31.22 80 THR B C 1
ATOM 1323 O O . THR B 1 80 ? 46.125 -3.02 -18.484 1 31.22 80 THR B O 1
ATOM 1326 N N . GLY B 1 81 ? 46.188 -1.742 -19.734 1 31.45 81 GLY B N 1
ATOM 1327 C CA . GLY B 1 81 ? 47.219 -2.354 -20.531 1 31.45 81 GLY B CA 1
ATOM 1328 C C . GLY B 1 81 ? 48.625 -2.127 -19.953 1 31.45 81 GLY B C 1
ATOM 1329 O O . GLY B 1 81 ? 49.625 -2.312 -20.641 1 31.45 81 GLY B O 1
ATOM 1330 N N . VAL B 1 82 ? 48.75 -1.581 -18.734 1 33.41 82 VAL B N 1
ATOM 1331 C CA . VAL B 1 82 ? 50.188 -1.352 -18.531 1 33.41 82 VAL B CA 1
ATOM 1332 C C . VAL B 1 82 ? 50.938 -2.682 -18.578 1 33.41 82 VAL B C 1
ATOM 1334 O O . VAL B 1 82 ? 50.531 -3.641 -17.906 1 33.41 82 VAL B O 1
ATOM 1337 N N . GLU B 1 83 ? 51.531 -3.029 -19.703 1 35.47 83 GLU B N 1
ATOM 1338 C CA . GLU B 1 83 ? 52.5 -3.998 -20.188 1 35.47 83 GLU B CA 1
ATOM 1339 C C . GLU B 1 83 ? 53.625 -4.191 -19.172 1 35.47 83 GLU B C 1
ATOM 1341 O O . GLU B 1 83 ? 54.406 -3.262 -18.906 1 35.47 83 GLU B O 1
ATOM 1346 N N . PRO B 1 84 ? 53.281 -4.535 -17.922 1 31.06 84 PRO B N 1
ATOM 1347 C CA . PRO B 1 84 ? 54.5 -4.699 -17.109 1 31.06 84 PRO B CA 1
ATOM 1348 C C . PRO B 1 84 ? 55.531 -5.605 -17.781 1 31.06 84 PRO B C 1
ATOM 1350 O O . PRO B 1 84 ? 55.156 -6.582 -18.438 1 31.06 84 PRO B O 1
ATOM 1353 N N . GLY B 1 85 ? 56.594 -5.035 -18.406 1 29.27 85 GLY B N 1
ATOM 1354 C CA . GLY B 1 85 ? 57.844 -5.547 -18.875 1 29.27 85 GLY B CA 1
ATOM 1355 C C . GLY B 1 85 ? 58.469 -6.594 -17.953 1 29.27 85 GLY B C 1
ATOM 1356 O O . GLY B 1 85 ? 58.844 -6.285 -16.828 1 29.27 85 GLY B O 1
ATOM 1357 N N . PHE B 1 86 ? 57.75 -7.66 -17.625 1 27.53 86 PHE B N 1
ATOM 1358 C CA . PHE B 1 86 ? 58.531 -8.68 -16.938 1 27.53 86 PHE B CA 1
ATOM 1359 C C . PHE B 1 86 ? 59.781 -9.047 -17.719 1 27.53 86 PHE B C 1
ATOM 1361 O O . PHE B 1 86 ? 59.688 -9.32 -18.922 1 27.53 86 PHE B O 1
ATOM 1368 N N . PHE B 1 87 ? 60.969 -8.414 -17.344 1 24.89 87 PHE B N 1
ATOM 1369 C CA . PHE B 1 87 ? 62.281 -8.969 -17.578 1 24.89 87 PHE B CA 1
ATOM 1370 C C . PHE B 1 87 ? 62.344 -10.438 -17.172 1 24.89 87 PHE B C 1
ATOM 1372 O O . PHE B 1 87 ? 61.594 -10.867 -16.297 1 24.89 87 PHE B O 1
#

Radius of gyration: 23.57 Å; Cα contacts (8 Å, |Δi|>4): 254; chains: 2; bounding box: 77×50×38 Å

pLDDT: mean 73.84, std 26.96, range [24.05, 98.38]

Foldseek 3Di:
DPPVQVVVQVVDDAKEWEQEPVGTDIDGGSVRDPVVQVDPQKHFDDWDDDPNYIYTYIYGNPVVVVVVPVPPPPPPVPDPPPVPPPD/DPPVQVVVQVVDDAKEWEQEPVGTDIDGGSVRDDVCQRPAQKDFPDWDDDPNYIYTYIYHNPVVVVCVPPPPPDPPVPDPPPVPPPD

Sequence (174 aa):
MHYETKSILDKIKGSIILVTEEGEQEYANIDAIPESLLDAEMIVSAIEARDCKIVLYLKKNEIVKNDLNADWVKEEVGRTGVEPGFFMHYETKSILDKIKGSIILVTEEGEQEYANIDAIPESLLDAEMIVSAIEARDCKIVLYLKKNEIVKNDLNADWVKEEVGRTGVEPGFF

Secondary structure (DSSP, 8-state):
--HHHHHHHTTB-S-EEEEETTEEEEESSGGGS-HHHHSTTEEEEEEEEETTEEEEEEEE-HHHHHHHSS-TTTGGGGS--------/--HHHHHHHTTB-S-EEEEETTEEEEESSGGGS-HHHHHSSEEEEEEEEETTEEEEEEEE-HHHHHHSS--TTSGGGGG--------

Organism: NCBI:txid40520